Protein AF-A0A8J4M3R1-F1 (afdb_monomer_lite)

Foldseek 3Di:
DDPVVLVVLVVVLVVVCVVCVVVLVVDDPVVVVVVNVVSVVVSVVVCCCVPVDPPPDVVVVVCVVCVVVPPPD

Secondary structure (DSSP, 8-state):
--HHHHHHHHHHHHHHHHHHHHHHTT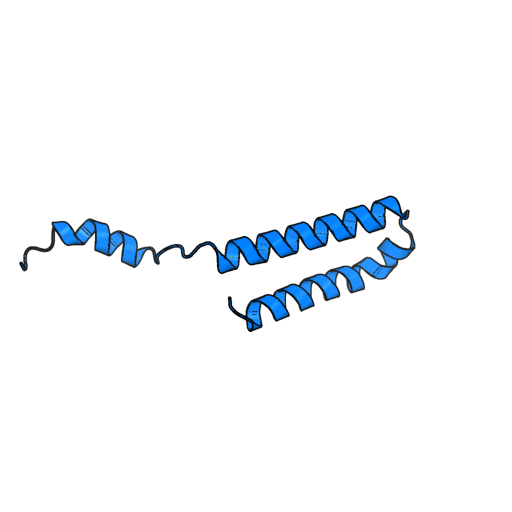S-HHHHHHHHHHHHHHHHHHHHHHHH-----HHHHHHHHHGGG-S--

Structure (mmCIF, N/CA/C/O backbone):
data_AF-A0A8J4M3R1-F1
#
_entry.id   AF-A0A8J4M3R1-F1
#
loop_
_atom_site.group_PDB
_atom_site.id
_atom_site.type_symbol
_atom_site.label_atom_id
_atom_site.label_alt_id
_atom_site.label_comp_id
_atom_site.label_asym_id
_atom_site.label_entity_id
_atom_site.label_seq_id
_atom_site.pdbx_PDB_ins_code
_atom_site.Cartn_x
_atom_site.Cartn_y
_atom_site.Cartn_z
_atom_site.occupancy
_atom_site.B_iso_or_equiv
_atom_site.auth_seq_id
_atom_site.auth_comp_id
_atom_site.auth_asym_id
_atom_site.auth_atom_id
_atom_site.pdbx_PDB_model_num
ATOM 1 N N . MET A 1 1 ? 3.833 5.245 -15.708 1.00 68.75 1 MET A N 1
ATOM 2 C CA . MET A 1 1 ? 3.060 4.733 -14.554 1.00 68.75 1 MET A CA 1
ATOM 3 C C . MET A 1 1 ? 2.036 3.720 -15.057 1.00 68.75 1 MET A C 1
ATOM 5 O O . MET A 1 1 ? 1.250 4.065 -15.929 1.00 68.75 1 MET A O 1
ATOM 9 N N . ASN A 1 2 ? 2.086 2.465 -14.601 1.00 82.94 2 ASN A N 1
ATOM 10 C CA . ASN A 1 2 ? 1.203 1.407 -15.107 1.00 82.94 2 ASN A CA 1
ATOM 11 C C . ASN A 1 2 ? -0.154 1.458 -14.381 1.00 82.94 2 ASN A C 1
ATOM 13 O O . ASN A 1 2 ? -0.255 1.042 -13.230 1.00 82.94 2 ASN A O 1
ATOM 17 N N . LEU A 1 3 ? -1.190 1.984 -15.044 1.00 85.62 3 LEU A N 1
ATOM 18 C CA . LEU A 1 3 ? -2.516 2.201 -14.447 1.00 85.62 3 LEU A CA 1
ATOM 19 C C . LEU A 1 3 ? -3.122 0.915 -13.863 1.00 85.62 3 LEU A C 1
ATOM 21 O O . LEU A 1 3 ? -3.707 0.945 -12.785 1.00 85.62 3 LEU A O 1
ATOM 25 N N . LYS A 1 4 ? -2.923 -0.228 -14.533 1.00 89.62 4 LYS A N 1
ATOM 26 C CA . LYS A 1 4 ? -3.419 -1.531 -14.062 1.00 89.62 4 LYS A CA 1
ATOM 27 C C . LYS A 1 4 ? -2.806 -1.917 -12.715 1.00 89.62 4 LYS A C 1
ATOM 29 O O . LYS A 1 4 ? -3.496 -2.459 -11.860 1.00 89.62 4 LYS A O 1
ATOM 34 N N . LEU A 1 5 ? -1.526 -1.601 -12.519 1.00 88.75 5 LEU A N 1
ATOM 35 C CA . LEU A 1 5 ? -0.800 -1.886 -11.284 1.00 88.75 5 LEU A CA 1
ATOM 36 C C . LEU A 1 5 ? -1.284 -0.997 -10.132 1.00 88.75 5 LEU A C 1
ATOM 38 O O . LEU A 1 5 ? -1.506 -1.495 -9.035 1.00 88.75 5 LEU A O 1
ATOM 42 N N . VAL A 1 6 ? -1.528 0.291 -10.393 1.00 89.88 6 VAL A N 1
ATOM 43 C CA . VAL A 1 6 ? -2.081 1.215 -9.386 1.00 89.88 6 VAL A CA 1
ATOM 44 C C . VAL A 1 6 ? -3.478 0.771 -8.938 1.00 89.88 6 VAL A C 1
ATOM 46 O O . VAL A 1 6 ? -3.754 0.736 -7.741 1.00 89.88 6 VAL A O 1
ATOM 49 N N . LEU A 1 7 ? -4.337 0.371 -9.882 1.00 92.81 7 LEU A N 1
ATOM 50 C CA . LEU A 1 7 ? -5.675 -0.148 -9.576 1.00 92.81 7 LEU A CA 1
ATOM 51 C C . LEU A 1 7 ? -5.618 -1.443 -8.755 1.00 92.81 7 LEU A C 1
ATOM 53 O O . LEU A 1 7 ? -6.374 -1.591 -7.797 1.00 92.81 7 LEU A O 1
ATOM 57 N N . LEU A 1 8 ? -4.704 -2.357 -9.095 1.00 93.88 8 LEU A N 1
ATOM 58 C CA . LEU A 1 8 ? -4.514 -3.605 -8.358 1.00 93.88 8 LEU A CA 1
ATOM 59 C C . LEU A 1 8 ? -4.034 -3.354 -6.923 1.00 93.88 8 LEU A C 1
ATOM 61 O O . LEU A 1 8 ? -4.590 -3.927 -5.990 1.00 93.88 8 LEU A O 1
ATOM 65 N N . ILE A 1 9 ? -3.059 -2.460 -6.729 1.00 93.06 9 ILE A N 1
ATOM 66 C CA . ILE A 1 9 ? -2.597 -2.078 -5.388 1.00 93.06 9 ILE A CA 1
ATOM 67 C C . ILE A 1 9 ? -3.752 -1.461 -4.593 1.00 93.06 9 ILE A C 1
ATOM 69 O O . ILE A 1 9 ? -3.999 -1.877 -3.465 1.00 93.06 9 ILE A O 1
ATOM 73 N N . GLY A 1 10 ? -4.516 -0.539 -5.188 1.00 92.44 10 GLY A N 1
ATOM 74 C CA . GLY A 1 10 ? -5.692 0.052 -4.543 1.00 92.44 10 GLY A CA 1
ATOM 75 C C . GLY A 1 10 ? -6.719 -0.995 -4.102 1.00 92.44 10 GLY A C 1
ATOM 76 O O . GLY A 1 10 ? -7.197 -0.949 -2.969 1.00 92.44 10 GLY A O 1
ATOM 77 N N . PHE A 1 11 ? -7.003 -1.983 -4.956 1.00 96.31 11 PHE A N 1
ATOM 78 C CA . PHE A 1 11 ? -7.893 -3.095 -4.621 1.00 96.31 11 PHE A CA 1
ATOM 79 C C . PHE A 1 11 ? -7.380 -3.910 -3.424 1.00 96.31 11 PHE A C 1
ATOM 81 O O . PHE A 1 11 ? -8.151 -4.197 -2.509 1.00 96.31 11 PHE A O 1
ATOM 88 N N . VAL A 1 12 ? -6.081 -4.230 -3.385 1.00 95.62 12 VAL A N 1
ATOM 89 C CA . VAL A 1 12 ? -5.464 -4.967 -2.268 1.00 95.62 12 VAL A CA 1
ATOM 90 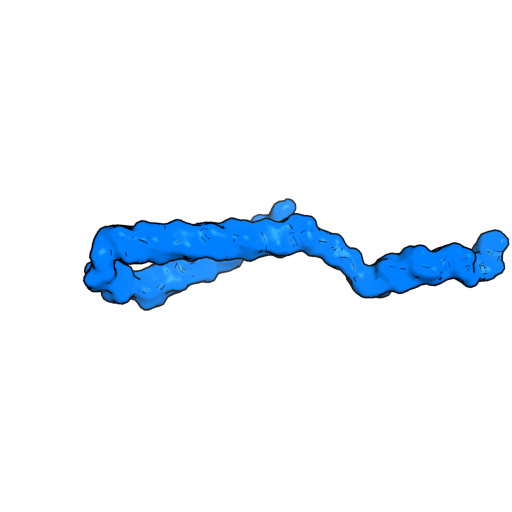C C . VAL A 1 12 ? -5.547 -4.177 -0.960 1.00 95.62 12 VAL A C 1
ATOM 92 O O . VAL A 1 12 ? -5.900 -4.747 0.072 1.00 95.62 12 VAL A O 1
ATOM 95 N N . LEU A 1 13 ? -5.281 -2.866 -0.987 1.00 94.81 13 LEU A N 1
ATOM 96 C CA . LEU A 1 13 ? -5.381 -2.024 0.210 1.00 94.81 13 LEU A CA 1
ATOM 97 C C . LEU A 1 13 ? -6.824 -1.959 0.731 1.00 94.81 13 LEU A C 1
ATOM 99 O O . LEU A 1 13 ? -7.047 -2.101 1.932 1.00 94.81 13 LEU A O 1
ATOM 103 N N . ILE A 1 14 ? -7.812 -1.805 -0.157 1.00 95.31 14 ILE A N 1
ATOM 104 C CA . ILE A 1 14 ? -9.233 -1.819 0.224 1.00 95.31 14 ILE A CA 1
ATOM 105 C C . ILE A 1 14 ? -9.612 -3.178 0.819 1.00 95.31 14 ILE A C 1
ATOM 107 O O . ILE A 1 14 ? -10.236 -3.226 1.879 1.00 95.31 14 ILE A O 1
ATOM 111 N N . ALA A 1 15 ? -9.206 -4.278 0.180 1.00 95.62 15 ALA A N 1
ATOM 112 C CA . ALA A 1 15 ? -9.463 -5.623 0.683 1.00 95.62 15 ALA A CA 1
ATOM 113 C C . ALA A 1 15 ? -8.871 -5.824 2.087 1.00 95.62 15 ALA A C 1
ATOM 115 O O . ALA A 1 15 ? -9.563 -6.342 2.961 1.00 95.62 15 ALA A O 1
ATOM 116 N N . ALA A 1 16 ? -7.648 -5.342 2.338 1.00 93.31 16 ALA A N 1
ATOM 117 C CA . ALA A 1 16 ? -7.020 -5.397 3.657 1.00 93.31 16 ALA A CA 1
ATOM 118 C C . ALA A 1 16 ? -7.834 -4.638 4.722 1.00 93.31 16 ALA A C 1
ATOM 120 O O . ALA A 1 16 ? -8.074 -5.171 5.806 1.00 93.31 16 ALA A O 1
ATOM 121 N N . VAL A 1 17 ? -8.329 -3.434 4.405 1.00 94.81 17 VAL A N 1
ATOM 122 C CA . VAL A 1 17 ? -9.201 -2.670 5.318 1.00 94.81 17 VAL A CA 1
ATOM 123 C C . VAL A 1 17 ? -10.507 -3.412 5.592 1.00 94.81 17 VAL A C 1
ATOM 125 O O . VAL A 1 17 ? -10.951 -3.459 6.738 1.00 94.81 17 VAL A O 1
ATOM 128 N N . VAL A 1 18 ? -11.131 -3.991 4.563 1.00 95.75 18 VAL A N 1
ATOM 129 C CA . VAL A 1 18 ? -12.396 -4.731 4.700 1.00 95.75 18 VAL A CA 1
ATOM 130 C C . VAL A 1 18 ? -12.215 -5.976 5.569 1.00 95.75 18 VAL A C 1
ATOM 132 O O . VAL A 1 18 ? -13.065 -6.263 6.413 1.00 95.75 18 VAL A O 1
ATOM 135 N N . LEU A 1 19 ? -11.101 -6.688 5.406 1.00 95.31 19 LEU A N 1
ATOM 136 C CA . LEU A 1 19 ? -10.797 -7.907 6.154 1.00 95.31 19 LEU A CA 1
ATOM 137 C C . LEU A 1 19 ? -10.550 -7.598 7.640 1.00 95.31 19 LEU A C 1
ATOM 139 O O . LEU A 1 19 ? -11.117 -8.251 8.518 1.00 95.31 19 LEU A O 1
ATOM 143 N N . GLU A 1 20 ? -9.822 -6.516 7.923 1.00 93.62 20 GLU A N 1
ATOM 144 C CA . GLU A 1 20 ? -9.562 -6.031 9.285 1.00 93.62 20 GLU A CA 1
ATOM 145 C C . GLU A 1 20 ? -10.694 -5.168 9.867 1.00 93.62 20 GLU A C 1
ATOM 147 O O . GLU A 1 20 ? -10.643 -4.742 11.023 1.00 93.62 20 GLU A O 1
ATOM 152 N N . TRP A 1 21 ? -11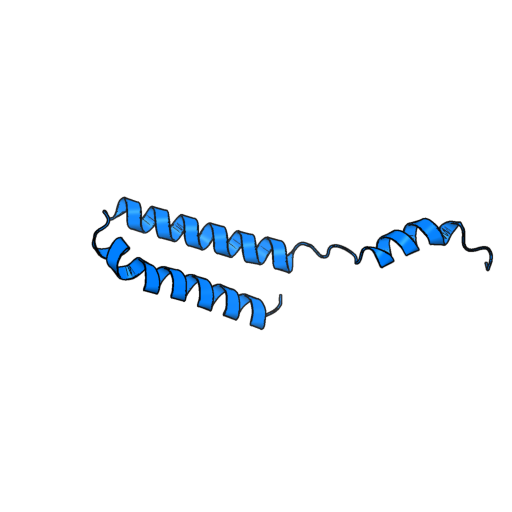.772 -4.929 9.116 1.00 92.69 21 TRP A N 1
ATOM 153 C CA . TRP A 1 21 ? -12.828 -3.989 9.496 1.00 92.69 21 TRP A CA 1
ATOM 154 C C . TRP A 1 21 ? -13.475 -4.320 10.847 1.00 92.69 21 TRP A C 1
ATOM 156 O O . TRP A 1 21 ? -13.802 -3.423 11.629 1.00 92.69 21 TRP A O 1
ATOM 166 N N . ARG A 1 22 ? -13.639 -5.613 11.164 1.00 92.62 22 ARG A N 1
ATOM 167 C CA . ARG A 1 22 ? -14.197 -6.056 12.457 1.00 92.62 22 ARG A CA 1
ATOM 168 C C . ARG A 1 22 ? -13.265 -5.727 13.626 1.00 92.62 22 ARG A C 1
ATOM 170 O O . ARG A 1 22 ? -13.761 -5.378 14.697 1.00 92.62 22 ARG A O 1
ATOM 177 N N . ASN A 1 23 ? -11.954 -5.815 13.421 1.00 91.56 23 ASN A N 1
ATOM 178 C CA . ASN A 1 23 ? -10.942 -5.511 14.431 1.00 91.56 23 ASN A CA 1
ATOM 179 C C . ASN A 1 23 ? -10.781 -3.995 14.586 1.00 91.56 23 ASN A C 1
ATOM 181 O O . ASN A 1 23 ? -10.810 -3.479 15.704 1.00 91.56 23 ASN A O 1
ATOM 185 N N . LEU A 1 24 ? -10.757 -3.259 13.472 1.00 90.19 24 LEU A N 1
ATOM 186 C CA . LEU A 1 24 ? -10.693 -1.799 13.464 1.00 90.19 24 LEU A CA 1
ATOM 187 C C . LEU A 1 24 ? -11.873 -1.165 14.206 1.00 90.19 24 LEU A C 1
ATOM 189 O O . LEU A 1 24 ? -11.663 -0.253 15.002 1.00 90.19 24 LEU A O 1
ATOM 193 N N . ARG A 1 25 ? -13.101 -1.679 14.041 1.00 91.56 25 ARG A N 1
ATOM 194 C CA . ARG A 1 25 ? -14.277 -1.182 14.786 1.00 91.56 25 ARG A CA 1
ATOM 195 C C . ARG A 1 25 ? -14.172 -1.354 16.303 1.00 91.56 25 ARG A C 1
ATOM 197 O O . ARG A 1 25 ? -14.814 -0.600 17.029 1.00 91.56 25 ARG A O 1
ATOM 204 N N . LYS A 1 26 ? -13.390 -2.320 16.782 1.00 93.31 26 LYS A N 1
ATOM 205 C CA . LYS A 1 26 ? -13.152 -2.547 18.217 1.00 93.31 26 LYS A CA 1
ATOM 206 C C . LYS A 1 26 ? -11.941 -1.771 18.737 1.00 93.31 26 LYS A C 1
ATOM 208 O O . LYS A 1 26 ? -11.842 -1.530 19.933 1.00 93.31 26 LYS A O 1
ATOM 213 N N . ALA A 1 27 ? -11.035 -1.372 17.847 1.00 90.88 27 ALA A N 1
ATOM 214 C CA . ALA A 1 27 ? -9.837 -0.626 18.193 1.00 90.88 27 ALA A CA 1
ATOM 215 C C . ALA A 1 27 ? -10.145 0.830 18.583 1.00 90.88 27 ALA A C 1
ATOM 217 O O . ALA A 1 27 ? -11.135 1.419 18.127 1.00 90.88 27 ALA A O 1
ATOM 218 N N . SER A 1 28 ? -9.253 1.415 19.389 1.00 94.50 28 SER A N 1
ATOM 219 C CA . SER A 1 28 ? -9.274 2.837 19.739 1.00 94.50 28 SER A CA 1
ATOM 220 C C . SER A 1 28 ? -9.078 3.720 18.495 1.00 94.50 28 SER A C 1
ATOM 222 O O . SER A 1 28 ? -8.463 3.280 17.516 1.00 94.50 28 SER A O 1
ATOM 224 N N . PRO A 1 29 ? -9.554 4.979 18.507 1.00 91.31 29 PRO A N 1
ATOM 225 C CA . PRO A 1 29 ? -9.388 5.892 17.375 1.00 91.31 29 PRO A CA 1
ATOM 226 C C . PRO A 1 29 ? -7.924 6.053 16.943 1.00 91.31 29 PRO A C 1
ATOM 228 O O . PRO A 1 29 ? -7.641 6.055 15.749 1.00 91.31 29 PRO A O 1
ATOM 231 N N . GLY A 1 30 ? -6.993 6.112 17.904 1.00 92.44 30 GLY A N 1
ATOM 232 C CA . GLY A 1 30 ? -5.557 6.213 17.628 1.00 92.44 30 GLY A CA 1
ATOM 233 C C . GLY A 1 30 ? -5.013 5.006 16.861 1.00 92.44 30 GLY A C 1
ATOM 234 O O . GLY A 1 30 ? -4.341 5.176 15.847 1.00 92.44 30 GLY A O 1
ATOM 235 N N . ASN A 1 31 ? -5.383 3.790 17.270 1.00 91.75 31 ASN A N 1
ATOM 236 C CA . ASN A 1 31 ? -4.941 2.570 16.591 1.00 91.75 31 ASN A CA 1
ATOM 237 C C . ASN A 1 31 ? -5.513 2.458 15.171 1.00 91.75 31 ASN A C 1
ATOM 239 O O . ASN A 1 31 ? -4.828 1.967 14.277 1.00 91.75 31 ASN A O 1
ATOM 243 N N . ARG A 1 32 ? -6.740 2.949 14.937 1.00 92.62 32 ARG A N 1
ATOM 244 C CA . ARG A 1 32 ? -7.329 2.997 13.587 1.00 92.62 32 ARG A CA 1
ATOM 245 C C . ARG A 1 32 ? -6.532 3.910 12.665 1.00 92.62 32 ARG A C 1
ATOM 247 O O . ARG A 1 32 ? -6.194 3.505 11.558 1.00 92.62 32 ARG A O 1
ATOM 254 N N . TRP A 1 33 ? -6.218 5.120 13.126 1.00 93.75 33 TRP A N 1
ATOM 255 C CA . TRP A 1 33 ? -5.424 6.069 12.347 1.00 93.75 33 TRP A CA 1
ATOM 256 C C . TRP A 1 33 ? -4.012 5.555 12.097 1.00 93.75 33 TRP A C 1
ATOM 258 O O . TRP A 1 33 ? -3.543 5.616 10.964 1.00 93.75 33 TRP A O 1
ATOM 268 N N . PHE A 1 34 ? -3.372 4.979 13.115 1.00 94.62 34 PHE A N 1
ATOM 269 C CA . PHE A 1 34 ? -2.053 4.372 12.969 1.00 94.62 34 PHE A CA 1
ATOM 270 C C . PHE A 1 34 ? -2.052 3.261 11.911 1.00 94.62 34 PHE A C 1
ATOM 272 O O . PHE A 1 34 ? -1.210 3.276 11.016 1.00 94.62 34 PHE A O 1
ATOM 279 N N . PHE A 1 35 ? -3.034 2.353 11.957 1.00 94.19 35 PHE A N 1
ATOM 280 C CA . PHE A 1 35 ? -3.189 1.298 10.955 1.00 94.19 35 PHE A CA 1
ATOM 281 C C . PHE A 1 35 ? -3.363 1.866 9.541 1.00 94.19 35 PHE A C 1
ATOM 283 O O . PHE A 1 35 ? -2.677 1.433 8.620 1.00 94.19 35 PHE A O 1
ATOM 290 N N . LEU A 1 36 ? -4.245 2.855 9.362 1.00 94.00 36 LEU A N 1
ATOM 291 C CA . LEU A 1 36 ? -4.494 3.458 8.050 1.00 94.00 36 LEU A CA 1
ATOM 292 C C . LEU A 1 36 ? -3.252 4.164 7.494 1.00 94.00 36 LEU A C 1
ATOM 294 O O . LEU A 1 36 ? -2.949 4.016 6.312 1.00 94.00 36 LEU A O 1
ATOM 298 N N . ILE A 1 37 ? -2.510 4.887 8.337 1.00 95.62 37 ILE A N 1
ATOM 299 C CA . ILE A 1 37 ? -1.262 5.552 7.941 1.00 95.62 37 ILE A CA 1
ATOM 300 C C . ILE A 1 37 ? -0.214 4.515 7.531 1.00 95.62 37 ILE A C 1
ATOM 302 O O . ILE A 1 37 ? 0.384 4.646 6.467 1.00 95.62 37 ILE A O 1
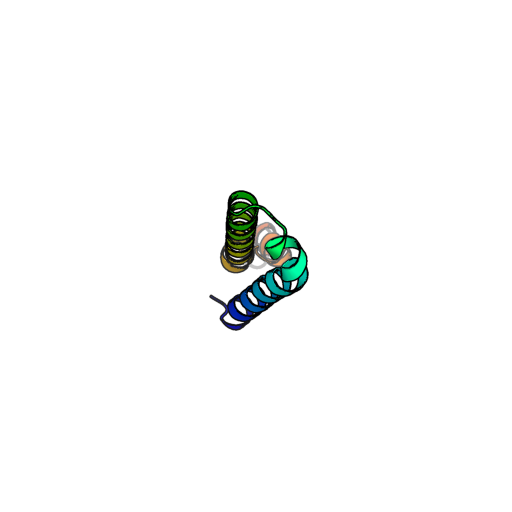ATOM 306 N N . MET A 1 38 ? -0.027 3.463 8.333 1.00 96.19 38 MET A N 1
ATOM 307 C CA . MET A 1 38 ? 0.879 2.352 8.017 1.00 96.19 38 MET A CA 1
ATOM 308 C C . MET A 1 38 ? 0.514 1.677 6.692 1.00 96.19 38 MET A C 1
ATOM 310 O O . MET A 1 38 ? 1.387 1.412 5.862 1.00 96.19 38 MET A O 1
ATOM 314 N N . LEU A 1 39 ? -0.778 1.436 6.468 1.00 95.12 39 LEU A N 1
ATOM 315 C CA . LEU A 1 39 ? -1.275 0.797 5.257 1.00 95.12 39 LEU A CA 1
ATOM 316 C C . LEU A 1 39 ? -1.041 1.673 4.017 1.00 95.12 39 LEU A C 1
ATOM 318 O O . LEU A 1 39 ? -0.556 1.182 2.998 1.00 95.12 39 LEU A O 1
ATOM 322 N N . LEU A 1 40 ? -1.324 2.976 4.114 1.00 94.12 40 LEU A N 1
ATOM 323 C CA . LEU A 1 40 ? -1.069 3.934 3.036 1.00 94.12 40 LEU A CA 1
ATOM 324 C C . LEU A 1 40 ? 0.428 4.097 2.753 1.00 94.12 40 LEU A C 1
ATOM 326 O O . LEU A 1 40 ? 0.822 4.094 1.589 1.00 94.12 40 LEU A O 1
ATOM 330 N N . ALA A 1 41 ? 1.265 4.185 3.790 1.00 95.25 41 ALA A N 1
ATOM 331 C CA . ALA A 1 41 ? 2.717 4.261 3.642 1.00 95.25 41 ALA A CA 1
ATOM 332 C C . ALA A 1 41 ? 3.277 3.011 2.946 1.00 95.25 41 ALA A C 1
ATOM 334 O O . ALA A 1 41 ? 4.072 3.123 2.013 1.00 95.25 41 ALA A O 1
ATOM 335 N N . SER A 1 42 ? 2.798 1.827 3.335 1.00 94.62 42 SER A N 1
ATOM 336 C CA . SER A 1 42 ? 3.169 0.555 2.703 1.00 94.62 42 SER A CA 1
ATOM 337 C C . SER A 1 42 ? 2.737 0.501 1.235 1.00 94.62 42 SER A C 1
ATOM 339 O O . SER A 1 42 ? 3.516 0.104 0.369 1.00 94.62 42 SER A O 1
ATOM 341 N N . GLY A 1 43 ? 1.518 0.957 0.929 1.00 93.94 43 GLY A N 1
ATOM 342 C CA . GLY A 1 43 ? 1.020 1.063 -0.444 1.00 93.94 43 GLY A CA 1
ATOM 343 C C . GLY A 1 43 ? 1.835 2.035 -1.303 1.00 93.94 43 GLY A C 1
ATOM 344 O O . GLY A 1 43 ? 2.196 1.708 -2.433 1.00 93.94 43 GLY A O 1
ATOM 345 N N . GLY A 1 44 ? 2.181 3.203 -0.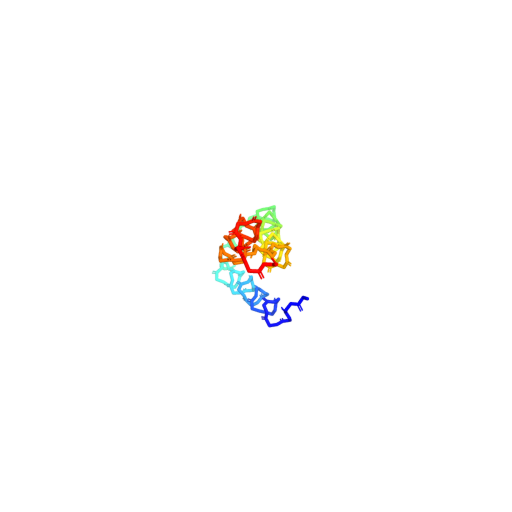754 1.00 91.69 44 GLY A N 1
ATOM 346 C CA . GLY A 1 44 ? 3.043 4.184 -1.413 1.00 91.69 44 GLY A CA 1
ATOM 347 C C . GLY A 1 44 ? 4.438 3.630 -1.702 1.00 91.69 44 GLY A C 1
ATOM 348 O O . GLY A 1 44 ? 4.936 3.775 -2.818 1.00 91.69 44 GLY A O 1
ATOM 349 N N . LEU A 1 45 ? 5.033 2.920 -0.738 1.00 91.81 45 LEU A N 1
ATOM 350 C CA . LEU A 1 45 ? 6.322 2.253 -0.916 1.00 91.81 45 LEU A CA 1
ATOM 351 C C . LEU A 1 45 ? 6.261 1.180 -2.012 1.00 91.81 45 LEU A C 1
ATOM 353 O O . LEU A 1 45 ? 7.168 1.085 -2.837 1.00 91.81 45 LEU A O 1
ATOM 357 N N . TRP A 1 46 ? 5.177 0.405 -2.072 1.00 91.75 46 TRP A N 1
ATOM 358 C CA . TRP A 1 46 ? 4.993 -0.602 -3.115 1.00 91.75 46 TRP A CA 1
ATOM 359 C C . TRP A 1 46 ? 4.909 0.033 -4.510 1.00 91.75 46 TRP A C 1
ATOM 361 O O . TRP A 1 46 ? 5.592 -0.411 -5.440 1.00 91.75 46 TRP A O 1
ATOM 371 N N . ILE A 1 47 ? 4.141 1.116 -4.659 1.00 90.00 47 ILE A N 1
ATOM 372 C CA . ILE A 1 47 ? 4.088 1.879 -5.914 1.00 90.00 47 ILE A CA 1
ATOM 373 C C . ILE A 1 47 ? 5.481 2.418 -6.262 1.00 90.00 47 ILE A C 1
ATOM 375 O O . ILE A 1 47 ? 5.923 2.273 -7.400 1.00 90.00 47 ILE A O 1
ATOM 379 N N . TYR A 1 48 ? 6.201 2.989 -5.296 1.00 88.06 48 TYR A N 1
ATOM 380 C CA . TYR A 1 48 ? 7.542 3.529 -5.515 1.00 88.06 48 TYR A CA 1
ATOM 381 C C . TYR A 1 48 ? 8.521 2.463 -6.020 1.00 88.06 48 TYR A C 1
ATOM 383 O O . TYR A 1 48 ? 9.172 2.667 -7.039 1.00 88.06 48 TYR A O 1
ATOM 391 N N . ILE A 1 49 ? 8.572 1.294 -5.378 1.00 86.62 49 ILE A N 1
ATOM 392 C CA . ILE A 1 49 ? 9.467 0.200 -5.784 1.00 86.62 49 ILE A CA 1
ATOM 393 C C . ILE A 1 49 ? 9.112 -0.298 -7.190 1.00 86.62 49 ILE A C 1
ATOM 395 O O . ILE A 1 49 ? 9.987 -0.475 -8.034 1.00 86.62 49 ILE A O 1
ATOM 399 N N . THR A 1 50 ? 7.821 -0.494 -7.462 1.00 84.12 50 THR A N 1
ATOM 400 C CA . THR A 1 50 ? 7.355 -1.050 -8.744 1.00 84.12 50 THR A CA 1
ATOM 401 C C . THR A 1 50 ? 7.447 -0.073 -9.912 1.00 84.12 50 THR A C 1
ATOM 403 O O . THR A 1 50 ? 7.494 -0.507 -11.062 1.00 84.12 50 THR A O 1
ATOM 406 N N . THR A 1 51 ? 7.459 1.235 -9.647 1.00 82.00 51 THR A N 1
ATOM 407 C CA . THR A 1 51 ? 7.538 2.266 -10.694 1.00 82.00 51 THR A CA 1
ATOM 408 C C . THR A 1 51 ? 8.930 2.868 -10.842 1.00 82.00 51 THR A C 1
ATOM 410 O O . THR A 1 51 ? 9.302 3.236 -11.955 1.00 82.00 51 THR A O 1
ATOM 413 N N . GLY A 1 52 ? 9.691 2.962 -9.752 1.00 69.19 52 GLY A N 1
ATOM 414 C CA . GLY A 1 52 ? 10.970 3.664 -9.691 1.00 69.19 52 GLY A CA 1
ATOM 415 C C . GLY A 1 52 ? 12.187 2.805 -10.014 1.00 69.19 52 GLY A C 1
ATOM 416 O O . GLY A 1 52 ? 13.207 3.347 -10.428 1.00 69.19 52 GLY A O 1
ATOM 417 N N . VAL A 1 53 ? 12.104 1.477 -9.881 1.00 65.25 53 VAL A N 1
ATOM 418 C CA . VAL A 1 53 ? 13.266 0.610 -10.104 1.00 65.25 53 VAL A CA 1
ATOM 419 C C . VAL A 1 53 ? 13.121 -0.137 -11.427 1.00 65.25 53 VAL A C 1
ATOM 421 O O . VAL A 1 53 ? 12.629 -1.262 -11.490 1.00 65.25 53 VAL A O 1
ATOM 424 N N . HIS A 1 54 ? 13.584 0.483 -12.514 1.00 64.88 54 HIS A N 1
ATOM 425 C CA . HIS A 1 54 ? 13.993 -0.282 -13.692 1.00 64.88 54 HIS A CA 1
ATOM 426 C C . HIS A 1 54 ? 15.314 -0.971 -13.355 1.00 64.88 54 HIS A C 1
ATOM 428 O O . HIS A 1 54 ? 16.384 -0.455 -13.663 1.00 64.88 54 HIS A O 1
ATOM 434 N N . VAL A 1 55 ? 15.251 -2.124 -12.682 1.00 66.25 55 VAL A N 1
ATOM 435 C CA . VAL A 1 55 ? 16.425 -2.997 -12.604 1.00 66.25 55 VAL A CA 1
ATOM 436 C C . VAL A 1 55 ? 16.677 -3.468 -14.038 1.00 66.25 55 VAL A C 1
ATOM 438 O O . VAL A 1 55 ? 15.796 -4.131 -14.604 1.00 66.25 55 VAL A O 1
ATOM 441 N N . PRO A 1 56 ? 17.805 -3.105 -14.677 1.00 66.81 56 PRO A N 1
ATOM 442 C CA . PRO A 1 56 ? 18.125 -3.659 -15.980 1.00 66.81 56 PRO A CA 1
ATOM 443 C C . PRO A 1 56 ? 18.117 -5.180 -15.855 1.00 66.81 56 PRO A C 1
ATOM 445 O O . PRO A 1 56 ? 18.581 -5.737 -14.856 1.00 66.81 56 PRO A O 1
ATOM 448 N N . ARG A 1 57 ? 17.552 -5.866 -16.854 1.00 76.19 57 ARG A N 1
ATOM 449 C CA . ARG A 1 57 ? 17.595 -7.331 -16.878 1.00 76.19 57 ARG A CA 1
ATOM 450 C C . ARG A 1 57 ? 19.060 -7.752 -16.702 1.00 76.19 57 ARG A C 1
ATOM 452 O O . ARG A 1 57 ? 19.906 -7.128 -17.341 1.00 76.19 57 ARG A O 1
ATOM 459 N N . PRO A 1 58 ? 19.374 -8.790 -15.909 1.00 81.50 58 PRO A N 1
ATOM 460 C CA . PRO A 1 58 ? 20.760 -9.202 -15.673 1.00 81.50 58 PRO A CA 1
ATOM 461 C C . PRO A 1 58 ? 21.564 -9.388 -16.967 1.00 81.50 58 PRO A C 1
ATOM 463 O O . PRO A 1 58 ? 22.745 -9.064 -17.020 1.00 81.50 58 PRO A O 1
ATOM 466 N N . ILE A 1 59 ? 20.894 -9.817 -18.042 1.00 85.00 59 ILE A N 1
ATOM 467 C CA . ILE A 1 59 ? 21.486 -9.948 -19.375 1.00 85.00 59 ILE A CA 1
ATOM 468 C C . ILE A 1 59 ? 21.968 -8.614 -19.966 1.00 85.00 59 ILE A C 1
ATOM 470 O O . ILE A 1 59 ? 23.002 -8.589 -20.611 1.00 85.00 59 ILE A O 1
ATOM 474 N N . ASN A 1 60 ? 21.274 -7.501 -19.716 1.00 82.62 60 ASN A N 1
ATOM 475 C CA . ASN A 1 60 ? 21.670 -6.178 -20.205 1.00 82.62 60 ASN A CA 1
ATOM 476 C C . ASN A 1 60 ? 22.927 -5.681 -19.480 1.00 82.62 60 ASN A C 1
ATOM 478 O O . ASN A 1 60 ? 23.771 -5.038 -20.091 1.00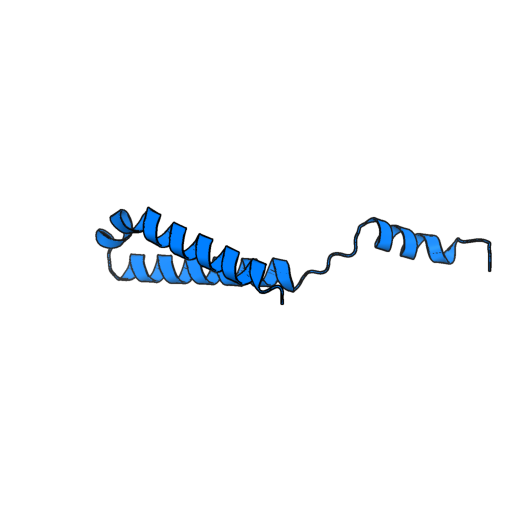 82.62 60 ASN A O 1
ATOM 482 N N . TRP A 1 61 ? 23.064 -5.997 -18.188 1.00 84.19 61 TRP A N 1
ATOM 483 C CA . TRP A 1 61 ? 24.294 -5.724 -17.443 1.00 84.19 61 TRP A CA 1
ATOM 484 C C . TRP A 1 61 ? 25.454 -6.573 -17.971 1.00 84.19 61 TRP A C 1
ATOM 486 O O . TRP A 1 61 ? 26.532 -6.047 -18.222 1.00 84.19 61 TRP A O 1
ATOM 496 N N . LEU A 1 62 ? 25.213 -7.867 -18.204 1.00 84.94 62 LEU A N 1
ATOM 497 C CA . LEU A 1 62 ? 26.222 -8.766 -18.759 1.00 84.94 62 LEU A CA 1
ATOM 498 C C . LEU A 1 62 ? 26.669 -8.315 -20.157 1.00 84.94 62 LEU A C 1
ATOM 500 O O . LEU A 1 62 ? 27.864 -8.267 -20.413 1.00 84.94 62 LEU A O 1
ATOM 504 N N . MET A 1 63 ? 25.734 -7.928 -21.031 1.00 84.31 63 MET A N 1
ATOM 505 C CA . MET A 1 63 ? 26.064 -7.366 -22.345 1.00 84.31 63 MET A CA 1
ATOM 506 C C . MET A 1 63 ? 26.912 -6.097 -22.221 1.00 84.31 63 MET A C 1
ATOM 508 O O . MET A 1 63 ? 27.926 -6.012 -22.893 1.00 84.31 63 MET A O 1
ATOM 512 N N . ALA A 1 64 ? 26.575 -5.166 -21.322 1.00 83.50 64 ALA A N 1
ATOM 513 C CA . ALA A 1 64 ? 27.365 -3.946 -21.118 1.00 83.50 64 ALA A CA 1
ATOM 514 C C . ALA A 1 64 ? 28.796 -4.221 -20.606 1.00 83.50 64 ALA A C 1
ATOM 516 O O . ALA A 1 64 ? 29.720 -3.473 -20.904 1.00 83.50 64 ALA A O 1
ATOM 517 N N . VAL A 1 65 ? 28.995 -5.296 -19.835 1.00 86.00 65 VAL A N 1
ATOM 518 C CA . VAL A 1 65 ? 30.329 -5.727 -19.377 1.00 86.00 65 VAL A CA 1
ATOM 519 C C . VAL A 1 65 ? 31.124 -6.402 -20.498 1.00 86.00 65 VAL A C 1
ATOM 521 O O . VAL A 1 65 ? 32.348 -6.288 -20.529 1.00 86.00 65 VAL A O 1
ATOM 524 N N . LEU A 1 66 ? 30.445 -7.114 -21.399 1.00 87.88 66 LEU A N 1
ATOM 525 C CA . LEU A 1 66 ? 31.066 -7.869 -22.490 1.00 87.88 66 LEU A CA 1
ATOM 526 C C . LEU A 1 66 ? 31.280 -7.042 -23.766 1.00 87.88 66 LEU A C 1
ATOM 528 O O . LEU A 1 66 ? 32.170 -7.379 -24.537 1.00 87.88 66 LEU A O 1
ATOM 532 N N . GLU A 1 67 ? 30.527 -5.957 -23.962 1.00 80.81 67 GLU A N 1
ATOM 533 C CA . GLU A 1 67 ? 30.645 -5.012 -25.085 1.00 80.81 67 GLU A CA 1
ATOM 534 C C . GLU A 1 67 ? 32.093 -4.562 -25.385 1.00 80.81 67 GLU A C 1
ATOM 536 O O . GLU A 1 67 ? 32.491 -4.626 -26.546 1.00 80.81 67 GLU A O 1
ATOM 541 N N . PRO A 1 68 ? 32.944 -4.192 -24.403 1.00 82.00 68 PRO A N 1
ATOM 542 C CA . PRO A 1 68 ? 34.338 -3.821 -24.682 1.00 82.00 68 PRO A CA 1
ATOM 543 C C . PRO A 1 68 ? 35.248 -4.988 -25.108 1.00 82.00 68 PRO A C 1
ATOM 545 O O . PRO A 1 68 ? 36.396 -4.749 -25.482 1.00 82.00 68 PRO A O 1
ATOM 548 N N . PHE A 1 69 ? 34.781 -6.235 -25.029 1.00 80.00 69 PHE A N 1
ATOM 549 C CA . PHE A 1 69 ? 35.536 -7.432 -25.410 1.00 80.00 69 PHE A CA 1
ATOM 550 C C . PHE A 1 69 ? 35.031 -8.069 -26.708 1.00 80.00 69 PHE A C 1
ATOM 552 O O . PHE A 1 69 ? 35.540 -9.127 -27.078 1.00 80.00 69 PHE A O 1
ATOM 559 N N . ASP A 1 70 ? 34.047 -7.465 -27.382 1.00 72.56 70 ASP A N 1
ATOM 560 C CA . ASP A 1 70 ? 33.518 -7.970 -28.647 1.00 72.56 70 ASP A CA 1
ATOM 561 C C . ASP A 1 70 ? 34.544 -7.711 -29.773 1.00 72.56 70 ASP A C 1
ATOM 563 O O . ASP A 1 70 ? 34.806 -6.555 -30.115 1.00 72.56 70 ASP A O 1
ATOM 567 N N . PRO A 1 71 ? 35.188 -8.751 -30.340 1.00 67.06 71 PRO A N 1
ATOM 568 C CA . PRO A 1 71 ? 36.314 -8.587 -31.261 1.00 67.06 71 PRO A CA 1
ATOM 569 C C . PRO A 1 71 ? 35.893 -8.186 -32.689 1.00 67.06 71 PRO A C 1
ATOM 571 O O . PRO A 1 71 ? 36.724 -8.225 -33.594 1.00 67.06 71 PRO A O 1
ATOM 574 N N . ILE A 1 72 ? 34.615 -7.853 -32.914 1.00 66.19 72 ILE A N 1
ATOM 575 C CA . ILE A 1 72 ? 34.010 -7.588 -34.233 1.00 66.19 72 ILE A CA 1
ATOM 576 C C . ILE A 1 72 ? 33.706 -6.084 -34.421 1.00 66.19 72 ILE A C 1
ATOM 578 O O . ILE A 1 72 ? 32.651 -5.713 -34.936 1.00 66.19 72 ILE A O 1
ATOM 582 N N . GLN A 1 73 ? 34.624 -5.205 -34.008 1.00 54.16 73 GLN A N 1
ATOM 583 C CA . GLN A 1 73 ? 34.654 -3.807 -34.467 1.00 54.16 73 GLN A CA 1
ATOM 584 C C . GLN A 1 73 ? 35.744 -3.599 -35.515 1.00 54.16 73 GLN A C 1
ATOM 586 O O . GLN A 1 73 ? 36.878 -4.077 -35.289 1.00 54.16 73 GLN A O 1
#

Sequence (73 aa):
MNLKLVLLIGFVLIAAVVLEWRNLRKASPGNRWFFLIMLLASGGLWIYITTGVHVPRPINWLMAVLEPFDPIQ

Radius of gyration: 21.08 Å; chains: 1; bounding box: 51×16×54 Å

pLDDT: mean 87.02, std 9.66, range [54.16, 96.31]

Organism: NCBI:txid1572762